Protein AF-A0A1Q9MXP5-F1 (afdb_monomer)

Structure (mmCIF, N/CA/C/O backbone):
data_AF-A0A1Q9MXP5-F1
#
_entry.id   AF-A0A1Q9MXP5-F1
#
loop_
_atom_site.group_PDB
_atom_site.id
_atom_site.type_symbol
_atom_site.label_atom_id
_atom_site.label_alt_id
_atom_site.label_comp_id
_atom_site.label_asym_id
_atom_site.label_entity_id
_atom_site.label_seq_id
_atom_site.pdbx_PDB_ins_code
_atom_site.Cartn_x
_atom_site.Cartn_y
_atom_site.Cartn_z
_atom_site.occupancy
_atom_site.B_iso_or_equiv
_atom_site.auth_seq_id
_atom_site.auth_comp_id
_atom_site.auth_asym_id
_atom_site.auth_atom_id
_atom_site.pdbx_PDB_model_num
ATOM 1 N N . MET A 1 1 ? -26.491 -2.408 0.883 1.00 59.31 1 MET A N 1
ATOM 2 C CA . MET A 1 1 ? -25.459 -2.998 1.779 1.00 59.31 1 MET A CA 1
ATOM 3 C C . MET A 1 1 ? -24.741 -1.865 2.519 1.00 59.31 1 MET A C 1
ATOM 5 O O . MET A 1 1 ? -24.592 -0.799 1.936 1.00 59.31 1 MET A O 1
ATOM 9 N N . ARG A 1 2 ? -24.350 -2.018 3.797 1.00 66.69 2 ARG A N 1
ATOM 10 C CA . ARG A 1 2 ? -23.560 -0.993 4.521 1.00 66.69 2 ARG A CA 1
ATOM 11 C C . ARG A 1 2 ? -22.120 -1.474 4.666 1.00 66.69 2 ARG A C 1
ATOM 13 O O . ARG A 1 2 ? -21.891 -2.418 5.414 1.00 66.69 2 ARG A O 1
ATOM 20 N N . LEU A 1 3 ? -21.189 -0.809 3.987 1.00 73.31 3 LEU A N 1
ATOM 21 C CA . LEU A 1 3 ? -19.756 -1.073 4.112 1.00 73.31 3 LEU A CA 1
ATOM 22 C C . LEU A 1 3 ? -19.208 -0.272 5.297 1.00 73.31 3 LEU A C 1
ATOM 24 O O . LEU A 1 3 ? -19.467 0.930 5.430 1.00 73.31 3 LEU A O 1
ATOM 28 N N . LYS A 1 4 ? -18.497 -0.942 6.203 1.00 80.94 4 LYS A N 1
ATOM 29 C CA . LYS A 1 4 ? -17.904 -0.299 7.381 1.00 80.94 4 LYS A CA 1
ATOM 30 C C . LYS A 1 4 ? -16.421 -0.095 7.122 1.00 80.94 4 LYS A C 1
ATOM 32 O O . LYS A 1 4 ? -15.644 -1.033 7.244 1.00 80.94 4 LYS A O 1
ATOM 37 N N . ILE A 1 5 ? -16.038 1.142 6.820 1.00 82.25 5 ILE A N 1
ATOM 38 C CA . ILE A 1 5 ? -14.645 1.474 6.534 1.00 82.25 5 ILE A CA 1
ATOM 39 C C . ILE A 1 5 ? -13.956 1.983 7.796 1.00 82.25 5 ILE A C 1
ATOM 41 O O . ILE A 1 5 ? -14.331 3.001 8.391 1.00 82.25 5 ILE A O 1
ATOM 45 N N . ASN A 1 6 ? -12.919 1.261 8.200 1.00 87.12 6 ASN A N 1
ATOM 46 C CA . ASN A 1 6 ? -11.934 1.719 9.155 1.00 87.12 6 ASN A CA 1
ATOM 47 C C . ASN A 1 6 ? -10.920 2.603 8.428 1.00 87.12 6 ASN A C 1
ATOM 49 O O . ASN A 1 6 ? -10.174 2.132 7.571 1.00 87.12 6 ASN A O 1
ATOM 53 N N . ARG A 1 7 ? -10.891 3.890 8.784 1.00 82.69 7 ARG A N 1
ATOM 54 C CA . ARG A 1 7 ? -10.066 4.886 8.090 1.00 82.69 7 ARG A CA 1
ATOM 55 C C . ARG A 1 7 ? -8.579 4.567 8.161 1.00 82.69 7 ARG A C 1
ATOM 57 O O . ARG A 1 7 ? -7.900 4.725 7.159 1.00 82.69 7 ARG A O 1
ATOM 64 N N . LEU A 1 8 ? -8.081 4.094 9.306 1.00 82.75 8 LEU A N 1
ATOM 65 C CA . LEU A 1 8 ? -6.662 3.765 9.432 1.00 82.75 8 LEU A CA 1
ATOM 66 C C . LEU A 1 8 ? -6.291 2.580 8.564 1.00 82.75 8 LEU A C 1
ATOM 68 O O . LEU A 1 8 ? -5.316 2.649 7.831 1.00 82.75 8 LEU A O 1
ATOM 72 N N . THR A 1 9 ? -7.065 1.504 8.658 1.00 86.00 9 THR A N 1
ATOM 73 C CA . THR A 1 9 ? -6.836 0.300 7.866 1.00 86.00 9 THR A CA 1
ATOM 74 C C . THR A 1 9 ? -6.883 0.620 6.381 1.00 86.00 9 THR A C 1
ATOM 76 O O . THR A 1 9 ? -5.985 0.217 5.660 1.00 86.00 9 THR A O 1
ATOM 79 N N . PHE A 1 10 ? -7.865 1.413 5.953 1.00 89.88 10 PHE A N 1
ATOM 80 C CA . PHE A 1 10 ? -7.975 1.886 4.579 1.00 89.88 10 PHE A CA 1
ATOM 81 C C . PHE A 1 10 ? -6.753 2.707 4.143 1.00 89.88 10 PHE A C 1
ATOM 83 O O . PHE A 1 10 ? -6.126 2.378 3.143 1.00 89.88 10 PHE A O 1
ATOM 90 N N . SER A 1 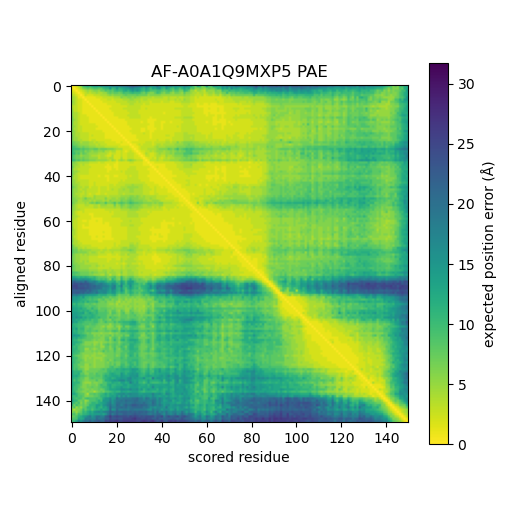11 ? -6.380 3.743 4.904 1.00 86.38 11 SER A N 1
ATOM 91 C CA . SER A 1 11 ? -5.226 4.593 4.584 1.00 86.38 11 SER A CA 1
ATOM 92 C C . SER A 1 11 ? -3.909 3.822 4.601 1.00 86.38 11 SER A C 1
ATOM 94 O O . SER A 1 11 ? -3.030 4.107 3.799 1.00 86.38 11 SER A O 1
ATOM 96 N N . PHE A 1 12 ? -3.767 2.847 5.498 1.00 87.31 12 PHE A N 1
ATOM 97 C CA . PHE A 1 12 ? -2.601 1.974 5.534 1.00 87.31 12 PHE A CA 1
ATOM 98 C C . PHE A 1 12 ? -2.541 1.092 4.286 1.00 87.31 12 PHE A C 1
ATOM 100 O O . PHE A 1 12 ? -1.504 1.047 3.638 1.00 87.31 12 PHE A O 1
ATOM 107 N N . ALA A 1 13 ? -3.653 0.455 3.907 1.00 91.81 13 ALA A N 1
ATOM 108 C CA . ALA A 1 13 ? -3.721 -0.358 2.694 1.00 91.81 13 ALA A CA 1
ATOM 109 C C . ALA A 1 13 ? -3.442 0.445 1.424 1.00 91.81 13 ALA A C 1
ATOM 111 O O . ALA A 1 13 ? -2.861 -0.092 0.491 1.00 91.81 13 ALA A O 1
ATOM 112 N N . LEU A 1 14 ? -3.839 1.720 1.410 1.00 91.38 14 LEU A N 1
ATOM 113 C CA . LEU A 1 14 ? -3.570 2.637 0.308 1.00 91.38 14 LEU A CA 1
ATOM 114 C C . LEU A 1 14 ? -2.073 2.931 0.136 1.00 91.38 14 LEU A C 1
ATOM 116 O O . LEU A 1 14 ? -1.682 3.361 -0.922 1.00 91.38 14 LEU A O 1
ATOM 120 N N . ILE A 1 15 ? -1.231 2.757 1.155 1.00 90.69 15 ILE A N 1
ATOM 121 C CA . ILE A 1 15 ? 0.217 3.044 1.058 1.00 90.69 15 ILE A CA 1
ATOM 122 C C . ILE A 1 15 ? 1.030 1.743 1.040 1.00 90.69 15 ILE A C 1
ATOM 124 O O . ILE A 1 15 ? 2.205 1.722 0.682 1.00 90.69 15 ILE A O 1
ATOM 128 N N . LEU A 1 16 ? 0.413 0.636 1.455 1.00 93.12 16 LEU A N 1
ATOM 129 C CA . LEU A 1 16 ? 1.091 -0.627 1.691 1.00 93.12 16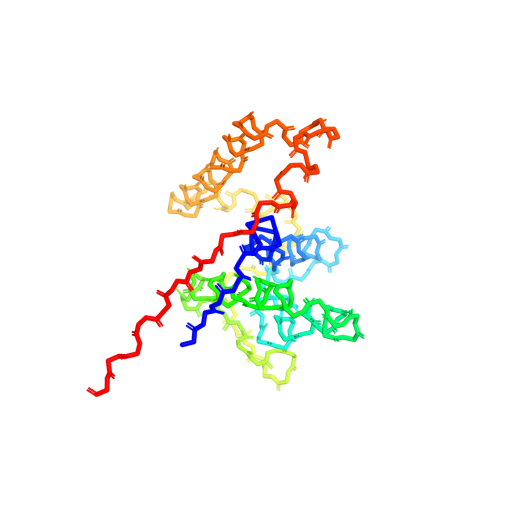 LEU A CA 1
ATOM 130 C C . LEU A 1 16 ? 1.793 -1.207 0.448 1.00 93.12 16 LEU A C 1
ATOM 132 O O . LEU A 1 16 ? 2.928 -1.649 0.626 1.00 93.12 16 LEU A O 1
ATOM 136 N N . PRO A 1 17 ? 1.205 -1.206 -0.770 1.00 94.12 17 PRO A N 1
ATOM 137 C CA . PRO A 1 17 ? 1.900 -1.692 -1.963 1.00 94.12 17 PRO A CA 1
ATOM 138 C C . PRO A 1 17 ? 3.216 -0.954 -2.210 1.00 94.12 17 PRO A C 1
ATOM 140 O O . PRO A 1 17 ? 4.278 -1.564 -2.311 1.00 94.12 17 PRO A O 1
ATOM 143 N N . ASP A 1 18 ? 3.145 0.372 -2.169 1.00 91.06 18 ASP A N 1
ATOM 144 C CA . ASP A 1 18 ? 4.278 1.276 -2.322 1.00 91.06 18 ASP A CA 1
ATOM 145 C C . ASP A 1 18 ? 5.353 1.044 -1.259 1.00 91.06 18 ASP A C 1
ATOM 147 O O . ASP A 1 18 ? 6.541 0.975 -1.566 1.00 91.06 18 ASP A O 1
ATOM 151 N N . LEU A 1 19 ? 4.943 0.882 0.002 1.00 91.12 19 LEU A N 1
ATOM 152 C CA . LEU A 1 19 ? 5.868 0.611 1.096 1.00 91.12 19 LEU A CA 1
ATOM 153 C C . LEU A 1 19 ? 6.621 -0.704 0.875 1.00 91.12 19 LEU A C 1
ATOM 155 O O . LEU A 1 19 ? 7.832 -0.747 1.072 1.00 91.12 19 LEU A O 1
ATOM 159 N N . VAL A 1 20 ? 5.923 -1.772 0.486 1.00 93.69 20 VAL A N 1
ATOM 160 C CA . VAL A 1 20 ? 6.545 -3.084 0.277 1.00 93.69 20 VAL A CA 1
ATOM 161 C C . VAL A 1 20 ? 7.484 -3.047 -0.920 1.00 93.69 20 VAL A C 1
ATOM 163 O O . VAL A 1 20 ? 8.654 -3.400 -0.777 1.00 93.69 20 VAL A O 1
ATOM 166 N N . ASP A 1 21 ? 7.017 -2.577 -2.071 1.00 90.50 21 ASP A N 1
ATOM 167 C CA . ASP A 1 21 ? 7.820 -2.641 -3.287 1.00 90.50 21 ASP A CA 1
ATOM 168 C C . ASP A 1 21 ? 9.009 -1.675 -3.264 1.00 90.50 21 ASP A C 1
ATOM 170 O O . ASP A 1 21 ? 10.099 -2.047 -3.699 1.00 90.50 21 ASP A O 1
ATOM 174 N N . LYS A 1 22 ? 8.871 -0.478 -2.677 1.00 87.19 22 LYS A N 1
ATOM 175 C CA . LYS A 1 22 ? 10.005 0.450 -2.513 1.00 87.19 22 LYS A CA 1
ATOM 176 C C . LYS A 1 22 ? 11.047 -0.106 -1.542 1.00 87.19 22 LYS A C 1
ATOM 178 O O . LYS A 1 22 ? 12.243 0.017 -1.798 1.00 87.19 22 LYS A O 1
ATOM 183 N N . LEU A 1 23 ? 10.626 -0.781 -0.467 1.00 88.75 23 LEU A N 1
ATOM 184 C CA . LEU A 1 23 ? 11.560 -1.475 0.426 1.00 88.75 23 LEU A CA 1
ATOM 185 C C . LEU A 1 23 ? 12.287 -2.627 -0.286 1.00 88.75 23 LEU A C 1
ATOM 187 O O . LEU A 1 23 ? 13.490 -2.799 -0.081 1.00 88.75 23 LEU A O 1
ATOM 191 N N . LEU A 1 24 ? 11.601 -3.400 -1.133 1.00 88.31 24 LEU A N 1
ATOM 192 C CA . LEU A 1 24 ? 12.226 -4.472 -1.919 1.00 88.31 24 LEU A CA 1
ATOM 193 C C . LEU A 1 24 ? 13.186 -3.919 -2.979 1.00 88.31 24 LEU A C 1
ATOM 195 O O . LEU A 1 24 ? 14.306 -4.413 -3.104 1.00 88.31 24 LEU A O 1
ATOM 199 N N . LEU A 1 25 ? 12.821 -2.829 -3.655 1.00 85.62 25 LEU A N 1
ATOM 200 C CA . LEU A 1 25 ? 13.714 -2.091 -4.549 1.00 85.62 25 LEU A CA 1
ATOM 201 C C . LEU A 1 25 ? 14.999 -1.677 -3.816 1.00 85.62 25 LEU A C 1
ATOM 203 O O . LEU A 1 25 ? 16.096 -1.902 -4.321 1.00 85.62 25 LEU A O 1
ATOM 207 N N . TRP A 1 26 ? 14.893 -1.126 -2.604 1.00 83.12 26 TRP A N 1
ATOM 208 C CA . TRP A 1 26 ? 16.065 -0.653 -1.856 1.00 83.12 26 TRP A CA 1
ATOM 209 C C . TRP A 1 26 ? 16.940 -1.771 -1.287 1.00 83.12 26 TRP A C 1
ATOM 211 O O . TRP A 1 26 ? 18.137 -1.563 -1.105 1.00 83.12 26 TRP A O 1
ATOM 221 N N . THR A 1 27 ? 16.360 -2.929 -0.971 1.00 85.00 27 THR A N 1
ATOM 222 C CA . THR A 1 27 ? 17.078 -4.022 -0.295 1.00 85.00 27 THR A CA 1
ATOM 223 C C . THR A 1 27 ? 17.649 -5.055 -1.255 1.00 85.00 27 THR A C 1
ATOM 225 O O . THR A 1 27 ? 18.748 -5.551 -1.014 1.00 85.00 27 THR A O 1
ATOM 228 N N . ILE A 1 28 ? 16.923 -5.384 -2.324 1.00 83.88 28 ILE A N 1
ATOM 229 C CA . ILE A 1 28 ? 17.271 -6.476 -3.242 1.00 83.88 28 ILE A CA 1
ATOM 230 C C . ILE A 1 28 ? 17.200 -6.081 -4.727 1.00 83.88 28 ILE A C 1
ATOM 232 O O . ILE A 1 28 ? 17.444 -6.930 -5.578 1.00 83.88 28 ILE A O 1
ATOM 236 N N . GLY A 1 29 ? 16.911 -4.815 -5.055 1.00 76.75 29 GLY A N 1
ATOM 237 C CA . GLY A 1 29 ? 17.002 -4.303 -6.429 1.00 76.75 29 GLY A CA 1
ATOM 238 C C . GLY A 1 29 ? 15.882 -4.754 -7.373 1.00 76.75 29 GLY A C 1
ATOM 239 O O . GLY A 1 29 ? 16.133 -4.957 -8.555 1.00 76.75 29 GLY A O 1
ATOM 240 N N . THR A 1 30 ? 14.657 -4.948 -6.871 1.00 83.31 30 THR A N 1
ATOM 241 C CA . THR A 1 30 ? 13.464 -5.200 -7.716 1.00 83.31 30 THR A CA 1
ATOM 242 C C . THR A 1 30 ? 13.034 -3.950 -8.493 1.00 83.31 30 THR A C 1
ATOM 244 O O . THR A 1 30 ? 13.507 -2.863 -8.194 1.00 83.31 30 THR A O 1
ATOM 247 N N . THR A 1 31 ? 12.049 -4.047 -9.390 1.00 81.00 31 THR A N 1
ATOM 248 C CA . THR A 1 31 ? 11.532 -2.896 -10.167 1.00 81.00 31 THR A CA 1
ATOM 249 C C . THR A 1 31 ? 10.857 -1.806 -9.322 1.00 81.00 31 THR A C 1
ATOM 251 O O . THR A 1 31 ? 10.668 -0.686 -9.791 1.00 81.00 31 THR A O 1
ATOM 254 N N . GLY A 1 32 ? 10.461 -2.128 -8.084 1.00 83.38 32 GLY A N 1
ATOM 255 C CA . GLY A 1 32 ? 9.664 -1.242 -7.237 1.00 83.38 32 GLY A CA 1
ATOM 256 C C . GLY A 1 32 ? 8.159 -1.272 -7.527 1.00 83.38 32 GLY A C 1
ATOM 257 O O . GLY A 1 32 ? 7.442 -0.440 -6.974 1.00 83.38 32 GLY A O 1
ATOM 258 N N . ARG A 1 33 ? 7.669 -2.226 -8.337 1.00 85.69 33 ARG A N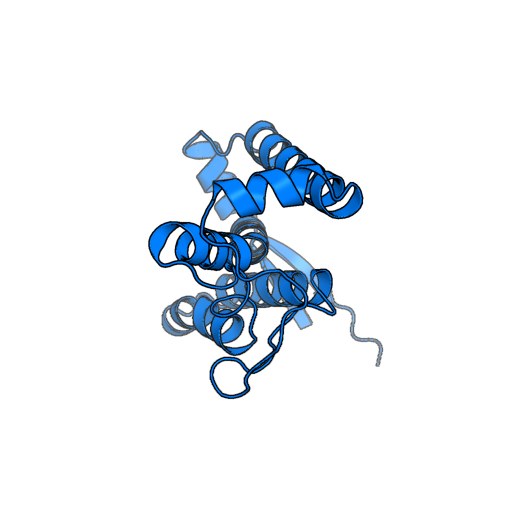 1
ATOM 259 C CA . ARG A 1 33 ? 6.233 -2.401 -8.638 1.00 85.69 33 ARG A CA 1
ATOM 260 C C . ARG A 1 33 ? 5.725 -3.852 -8.581 1.00 85.69 33 ARG A C 1
ATOM 262 O O . ARG A 1 33 ? 4.523 -4.069 -8.499 1.00 85.69 33 ARG A O 1
ATOM 269 N N . ASP A 1 34 ? 6.593 -4.858 -8.647 1.00 86.06 34 ASP A N 1
ATOM 270 C CA . ASP A 1 34 ? 6.140 -6.217 -8.993 1.00 86.06 34 ASP A CA 1
ATOM 271 C C . ASP A 1 34 ? 5.388 -6.949 -7.870 1.00 86.06 34 ASP A C 1
ATOM 273 O O . ASP A 1 34 ? 4.374 -7.616 -8.104 1.00 86.06 34 ASP A O 1
ATOM 277 N N . TRP A 1 35 ? 5.891 -6.877 -6.636 1.00 90.56 35 TRP A N 1
ATOM 278 C CA . TRP A 1 35 ? 5.518 -7.829 -5.589 1.00 90.56 35 TRP A CA 1
ATOM 279 C C . TRP A 1 35 ? 4.233 -7.461 -4.866 1.00 90.56 35 TRP A C 1
ATOM 281 O O . TRP A 1 35 ? 3.502 -8.363 -4.440 1.00 90.56 35 TRP A O 1
ATOM 291 N N . ALA A 1 36 ? 3.941 -6.171 -4.734 1.00 94.75 36 ALA A N 1
ATOM 292 C CA . ALA A 1 36 ? 2.808 -5.690 -3.966 1.00 94.75 36 ALA A CA 1
ATOM 293 C C . ALA A 1 36 ? 1.768 -4.922 -4.793 1.00 94.75 36 ALA A C 1
ATOM 295 O O . ALA A 1 36 ? 0.599 -4.904 -4.397 1.00 94.75 36 ALA A O 1
ATOM 296 N N . HIS A 1 37 ? 2.116 -4.375 -5.966 1.00 94.69 37 HIS A N 1
ATOM 297 C CA . HIS A 1 37 ? 1.136 -3.770 -6.885 1.00 94.69 37 HIS A CA 1
ATOM 298 C C . HIS A 1 37 ? 0.408 -4.813 -7.752 1.00 94.69 37 HIS A C 1
ATOM 300 O O . HIS A 1 37 ? 0.259 -4.660 -8.960 1.00 94.69 37 HIS A O 1
ATOM 306 N N . ASN A 1 38 ? -0.094 -5.887 -7.146 1.00 94.88 38 ASN A N 1
ATOM 307 C CA . ASN A 1 38 ? -0.869 -6.910 -7.848 1.00 94.88 38 ASN A CA 1
ATOM 308 C C . ASN A 1 38 ? -2.099 -7.339 -7.038 1.00 94.88 38 ASN A C 1
ATOM 310 O O . ASN A 1 38 ? -2.188 -7.142 -5.819 1.00 94.88 38 ASN A O 1
ATOM 314 N N . VAL A 1 39 ? -3.079 -7.945 -7.716 1.00 95.50 39 VAL A N 1
ATOM 315 C CA . VAL A 1 39 ? -4.350 -8.324 -7.071 1.00 95.50 39 VAL A CA 1
ATOM 316 C C . VAL A 1 39 ? -4.166 -9.403 -6.011 1.00 95.50 39 VAL A C 1
ATOM 318 O O . VAL A 1 39 ? -4.943 -9.463 -5.059 1.00 95.50 39 VAL A O 1
ATOM 321 N N . PHE A 1 40 ? -3.141 -10.247 -6.150 1.00 95.12 40 PHE A N 1
ATOM 322 C CA . PHE A 1 40 ? -2.875 -11.337 -5.219 1.00 95.12 40 PHE A CA 1
ATOM 323 C C . PHE A 1 40 ? -2.382 -10.809 -3.878 1.00 95.12 40 PHE A C 1
ATOM 325 O O . PHE A 1 40 ? -2.885 -11.234 -2.837 1.00 95.12 40 PHE A O 1
ATOM 332 N N . PHE A 1 41 ? -1.467 -9.841 -3.891 1.00 95.88 41 PHE A N 1
ATOM 333 C CA . PHE A 1 41 ? -1.014 -9.156 -2.691 1.00 95.88 41 PHE A CA 1
ATOM 334 C C . PHE A 1 41 ? -2.182 -8.458 -1.992 1.00 95.88 41 PHE A C 1
ATOM 336 O O . PHE A 1 41 ? -2.408 -8.687 -0.802 1.00 95.88 41 PHE A O 1
ATOM 343 N N . VAL A 1 42 ? -2.985 -7.686 -2.736 1.00 94.94 42 VAL A N 1
ATOM 344 C CA . VAL A 1 42 ? -4.171 -7.013 -2.182 1.00 94.94 42 VAL A CA 1
ATOM 345 C C . VAL A 1 42 ? -5.142 -8.023 -1.568 1.00 94.94 42 VAL A C 1
ATOM 347 O O . VAL A 1 42 ? -5.603 -7.825 -0.446 1.00 94.94 42 VAL A O 1
ATOM 350 N N . ALA A 1 43 ? -5.422 -9.140 -2.240 1.00 94.06 43 ALA A N 1
ATOM 351 C CA . ALA A 1 43 ? -6.270 -10.189 -1.682 1.00 94.06 43 ALA A CA 1
ATOM 352 C C . ALA A 1 43 ? -5.682 -10.755 -0.377 1.00 94.06 43 ALA A C 1
ATOM 354 O O . ALA A 1 43 ? -6.398 -10.870 0.625 1.00 94.06 43 ALA A O 1
ATOM 355 N N . LEU A 1 44 ? -4.376 -11.040 -0.363 1.00 95.00 44 LEU A N 1
ATOM 356 C CA . LEU A 1 44 ? -3.670 -11.662 0.753 1.00 95.00 44 LEU A CA 1
ATOM 357 C C . LEU A 1 44 ? -3.665 -10.789 2.014 1.00 95.00 44 LEU A C 1
ATOM 359 O O . LEU A 1 44 ? -3.902 -11.306 3.108 1.00 95.00 44 LEU A O 1
ATOM 363 N N . VAL A 1 45 ? -3.464 -9.472 1.894 1.00 92.56 45 VAL A N 1
ATOM 364 C CA . VAL A 1 45 ? -3.354 -8.577 3.066 1.00 92.56 45 VAL A CA 1
ATOM 365 C C . VAL A 1 45 ? -4.640 -8.488 3.895 1.00 92.56 45 VAL A C 1
ATOM 367 O O . VAL A 1 45 ? -4.589 -8.181 5.087 1.00 92.56 45 VAL A O 1
ATOM 370 N N . GLY A 1 46 ? -5.800 -8.801 3.310 1.00 88.44 46 GLY A N 1
ATOM 371 C CA . GLY A 1 46 ? -7.069 -8.876 4.041 1.00 88.44 46 GLY A CA 1
ATOM 372 C C . GLY A 1 46 ? -7.339 -10.224 4.722 1.00 88.44 46 GLY A C 1
ATOM 373 O O . GLY A 1 46 ? -8.133 -10.278 5.666 1.00 88.44 46 GLY A O 1
ATOM 374 N N . VAL A 1 47 ? -6.667 -11.310 4.315 1.00 91.44 47 VAL A N 1
ATOM 375 C CA . VAL A 1 47 ? -6.914 -12.677 4.824 1.00 91.44 47 VAL A CA 1
ATOM 376 C C . VAL A 1 47 ? -6.774 -12.791 6.350 1.00 91.44 47 VAL A C 1
ATOM 378 O O . VAL A 1 47 ? -7.673 -13.365 6.972 1.00 91.44 47 VAL A O 1
ATOM 381 N N . PRO A 1 48 ? -5.749 -12.214 7.014 1.00 89.44 48 PRO A N 1
ATOM 382 C CA . PRO A 1 48 ? -5.638 -12.289 8.475 1.00 89.44 48 PRO A CA 1
ATOM 383 C C . PRO A 1 48 ? -6.861 -11.710 9.207 1.00 89.44 48 PRO A C 1
ATOM 385 O O . PRO A 1 48 ? -7.270 -12.188 10.272 1.00 89.44 48 PRO A O 1
ATOM 388 N N . PHE A 1 49 ? -7.493 -10.690 8.625 1.00 87.56 49 PHE A N 1
ATOM 389 C CA . PHE A 1 49 ? -8.685 -10.061 9.188 1.00 87.56 49 PHE A CA 1
ATOM 390 C C . PHE A 1 49 ? -9.947 -10.897 8.959 1.00 87.56 49 PHE A C 1
ATOM 392 O O . PHE A 1 49 ? -10.831 -10.888 9.816 1.00 87.56 49 PHE A O 1
ATOM 399 N N . LEU A 1 50 ? -10.012 -11.683 7.879 1.00 87.38 50 LEU A N 1
ATOM 400 C CA . LEU A 1 50 ? -11.069 -12.683 7.696 1.00 87.38 50 LEU A CA 1
ATOM 401 C C . LEU A 1 50 ? -10.974 -13.802 8.732 1.00 87.38 50 LEU A C 1
ATOM 403 O O . LEU A 1 50 ? -11.972 -14.125 9.375 1.00 87.38 50 LEU A O 1
ATOM 407 N N . VAL A 1 51 ? -9.773 -14.354 8.942 1.00 89.75 51 VAL A N 1
ATOM 408 C CA . VAL A 1 51 ? -9.536 -15.447 9.904 1.00 89.75 51 VAL A CA 1
ATOM 409 C C . VAL A 1 51 ? -9.923 -15.018 11.321 1.00 89.75 51 VAL A C 1
ATOM 411 O O . VAL A 1 51 ? -10.529 -15.780 12.070 1.00 89.75 51 VAL A O 1
ATOM 414 N N . THR A 1 52 ? -9.660 -13.757 11.672 1.00 87.25 52 THR A N 1
ATOM 415 C CA . THR A 1 52 ? -10.036 -13.175 12.972 1.00 87.25 52 THR A CA 1
ATOM 416 C C . THR A 1 52 ? -11.468 -12.627 13.027 1.00 87.25 52 THR A C 1
ATOM 418 O O . THR A 1 52 ? -11.843 -12.005 14.022 1.00 87.25 52 THR A O 1
ATOM 421 N N . ARG A 1 53 ? -12.287 -12.853 11.986 1.00 87.25 53 ARG A N 1
ATOM 422 C CA . ARG A 1 53 ? -13.678 -12.371 11.841 1.00 87.25 53 ARG A CA 1
ATOM 423 C C . ARG A 1 53 ? -13.834 -10.848 11.955 1.00 87.25 53 ARG A C 1
ATOM 425 O O . ARG A 1 53 ? -14.912 -10.338 12.259 1.00 87.25 53 ARG A O 1
ATOM 432 N N . LYS A 1 54 ? -12.769 -10.094 11.683 1.00 84.25 54 LYS A N 1
ATOM 433 C CA . LYS A 1 54 ? -12.748 -8.626 11.666 1.00 84.25 54 LYS A CA 1
ATOM 434 C C . LYS A 1 54 ? -13.069 -8.107 10.264 1.00 84.25 54 LYS A C 1
ATOM 436 O O . LYS A 1 54 ? -12.285 -7.363 9.680 1.00 84.25 54 LYS A O 1
ATOM 441 N N . PHE A 1 55 ? -14.238 -8.479 9.738 1.00 86.50 55 PHE A N 1
ATOM 442 C CA . PHE A 1 55 ? -14.656 -8.165 8.364 1.00 86.50 55 PHE A CA 1
ATOM 443 C C . PHE A 1 55 ? -14.515 -6.687 7.969 1.00 86.50 55 PHE A C 1
ATOM 445 O O . PHE A 1 55 ? -13.950 -6.443 6.909 1.00 86.50 55 PHE A O 1
ATOM 452 N N . PRO A 1 56 ? -14.882 -5.692 8.808 1.00 86.88 56 PRO A N 1
ATOM 453 C CA . PRO A 1 56 ? -14.686 -4.285 8.448 1.00 86.88 56 PRO A CA 1
ATOM 454 C C . PRO A 1 56 ? -13.222 -3.925 8.172 1.00 86.88 56 PRO A C 1
ATOM 456 O O . PRO A 1 56 ? -12.935 -3.069 7.341 1.00 86.88 56 PRO A O 1
ATOM 459 N N . LEU A 1 57 ? -12.277 -4.571 8.864 1.00 88.19 57 LEU A N 1
ATOM 460 C CA . LEU A 1 57 ? -10.853 -4.351 8.623 1.00 88.19 57 LEU A CA 1
ATOM 461 C C . LEU A 1 57 ? -10.414 -5.031 7.322 1.00 88.19 57 LEU A C 1
ATOM 463 O O . LEU A 1 57 ? -9.710 -4.407 6.541 1.00 88.19 57 LEU A O 1
ATOM 467 N N . ALA A 1 58 ? -10.877 -6.256 7.052 1.00 90.25 58 ALA A N 1
ATOM 468 C CA . ALA A 1 58 ? -10.610 -6.934 5.780 1.00 90.25 58 ALA A CA 1
ATOM 469 C C . ALA A 1 58 ? -11.118 -6.104 4.587 1.00 90.25 58 ALA A C 1
ATOM 471 O O . ALA A 1 58 ? -10.348 -5.786 3.688 1.00 90.25 58 ALA A O 1
ATOM 472 N N . GLU A 1 59 ? -12.382 -5.669 4.640 1.00 90.88 59 GLU A N 1
ATOM 473 C CA . GLU A 1 59 ? -13.015 -4.808 3.633 1.00 90.88 59 GLU A CA 1
ATOM 474 C C . GLU A 1 59 ? -12.245 -3.500 3.429 1.00 90.88 59 GLU A C 1
ATOM 476 O O . GLU A 1 59 ? -12.007 -3.093 2.296 1.00 90.88 59 GLU A O 1
ATOM 481 N N . SER A 1 60 ? -11.823 -2.848 4.517 1.00 90.81 60 SER A N 1
ATOM 482 C CA . SER A 1 60 ? -11.042 -1.608 4.429 1.00 90.81 60 SER A CA 1
ATOM 483 C C . SER A 1 60 ? -9.676 -1.838 3.794 1.00 90.81 60 SER A C 1
ATOM 485 O O . SER A 1 60 ? -9.219 -0.992 3.030 1.00 90.81 60 SER A O 1
ATOM 487 N N . MET A 1 61 ? -9.035 -2.968 4.106 1.00 92.81 61 MET A N 1
ATOM 488 C CA . MET A 1 61 ? -7.719 -3.310 3.578 1.00 92.81 61 MET A CA 1
ATOM 489 C C . MET A 1 61 ? -7.794 -3.600 2.076 1.00 92.81 61 MET A C 1
ATOM 491 O O . MET A 1 61 ? -7.015 -3.062 1.296 1.00 92.81 61 MET A O 1
ATOM 495 N N . TRP A 1 62 ? -8.791 -4.372 1.649 1.00 94.75 62 TRP A N 1
ATOM 496 C CA . TRP A 1 62 ? -9.019 -4.637 0.231 1.00 94.75 62 TRP A CA 1
ATOM 497 C C . TRP A 1 62 ? -9.419 -3.392 -0.541 1.00 94.75 62 TRP A C 1
ATOM 499 O O . TRP A 1 62 ? -8.863 -3.144 -1.602 1.00 94.75 62 TRP A O 1
ATOM 509 N N . LEU A 1 63 ? -10.343 -2.585 -0.016 1.00 93.94 63 LEU A N 1
ATOM 510 C CA . LEU A 1 63 ? -10.773 -1.373 -0.704 1.00 93.94 63 LEU A CA 1
ATOM 511 C C . LEU A 1 63 ? -9.617 -0.378 -0.860 1.00 93.94 63 LEU A C 1
ATOM 513 O O . LEU A 1 63 ? -9.468 0.203 -1.929 1.00 93.94 63 LEU A O 1
ATOM 517 N N . GLY A 1 64 ? -8.795 -0.192 0.177 1.00 93.38 64 GLY A N 1
ATOM 518 C CA . GLY A 1 64 ? -7.627 0.686 0.093 1.00 93.38 64 GLY A CA 1
ATOM 519 C C . GLY A 1 64 ? -6.585 0.168 -0.898 1.00 93.38 64 GLY A C 1
ATOM 520 O O . GLY A 1 64 ? -6.138 0.932 -1.746 1.00 93.38 64 GLY A O 1
ATOM 521 N N . GLY A 1 65 ? -6.275 -1.133 -0.862 1.00 94.88 65 GLY A N 1
ATOM 522 C CA . GLY A 1 65 ? -5.346 -1.746 -1.813 1.00 94.88 65 GLY A CA 1
ATOM 523 C C . GLY A 1 65 ? -5.849 -1.680 -3.258 1.00 94.88 65 GLY A C 1
ATOM 524 O O . GLY A 1 65 ? -5.094 -1.321 -4.150 1.00 94.88 65 GLY A O 1
ATOM 525 N N . LEU A 1 66 ? -7.137 -1.945 -3.501 1.00 95.31 66 LEU A N 1
ATOM 526 C CA . LEU A 1 66 ? -7.733 -1.832 -4.837 1.00 95.31 66 LEU A CA 1
ATOM 527 C C . LEU A 1 66 ? -7.717 -0.395 -5.358 1.00 95.31 66 LEU A C 1
ATOM 529 O O . LEU A 1 66 ? -7.420 -0.188 -6.530 1.00 95.31 66 LEU A O 1
ATOM 533 N N . ILE A 1 67 ? -8.020 0.594 -4.510 1.00 93.94 67 ILE A N 1
ATOM 534 C CA . ILE A 1 67 ? -7.933 2.002 -4.911 1.00 93.94 67 ILE A CA 1
ATOM 535 C C . ILE A 1 67 ? -6.488 2.372 -5.246 1.00 93.94 67 ILE A C 1
ATOM 537 O O . ILE A 1 67 ? -6.290 3.047 -6.248 1.00 93.94 67 ILE A O 1
ATOM 541 N N . HIS A 1 68 ? -5.497 1.894 -4.486 1.00 93.19 68 HIS A N 1
ATOM 542 C CA . HIS A 1 68 ? -4.083 2.092 -4.830 1.00 93.19 68 HIS A CA 1
ATOM 543 C C . HIS A 1 68 ? -3.769 1.559 -6.230 1.00 93.19 68 HIS A C 1
ATOM 545 O O . HIS A 1 68 ? -3.282 2.307 -7.068 1.00 93.19 68 HIS A O 1
ATOM 551 N N . LEU A 1 69 ? -4.144 0.306 -6.525 1.00 93.44 69 LEU A N 1
ATOM 552 C CA . LEU A 1 69 ? -3.937 -0.268 -7.860 1.00 93.44 69 LEU A CA 1
ATOM 553 C C . LEU A 1 69 ? -4.628 0.557 -8.954 1.00 93.44 69 LEU A C 1
ATOM 555 O O . LEU A 1 69 ? -4.055 0.783 -10.006 1.00 93.44 69 LEU A O 1
ATOM 559 N N . VAL A 1 70 ? -5.852 1.037 -8.724 1.00 92.19 70 VAL A N 1
ATOM 560 C CA . VAL A 1 70 ? -6.560 1.868 -9.713 1.00 92.19 70 VAL A CA 1
ATOM 561 C C . VAL A 1 70 ? -5.852 3.206 -9.949 1.00 92.19 70 VAL A C 1
ATOM 563 O O . VAL A 1 70 ? -5.829 3.677 -11.085 1.00 92.19 70 VAL A O 1
ATOM 566 N N . LEU A 1 71 ? -5.285 3.814 -8.904 1.00 88.31 71 LEU A N 1
ATOM 567 C CA . LEU A 1 71 ? -4.555 5.081 -9.010 1.00 88.31 71 LEU A CA 1
ATOM 568 C C . LEU A 1 71 ? -3.241 4.948 -9.788 1.00 88.31 71 LEU A C 1
ATOM 570 O O . LEU A 1 71 ? -2.815 5.928 -10.391 1.00 88.31 71 LEU A O 1
ATOM 574 N N . ASP A 1 72 ? -2.663 3.750 -9.823 1.00 85.75 72 ASP A N 1
ATOM 575 C CA . ASP A 1 72 ? -1.392 3.468 -10.495 1.00 85.75 72 ASP A CA 1
ATOM 576 C C . ASP A 1 72 ? -1.551 2.921 -11.926 1.00 85.75 72 ASP A C 1
ATOM 578 O O . ASP A 1 72 ? -0.573 2.536 -12.563 1.00 85.75 72 ASP A O 1
ATOM 582 N N . ILE A 1 73 ? -2.767 2.892 -12.485 1.00 88.00 73 ILE A N 1
ATOM 583 C CA . ILE A 1 73 ? -2.980 2.518 -13.894 1.00 88.00 73 ILE A CA 1
ATOM 584 C C . ILE A 1 73 ? -2.263 3.525 -14.817 1.00 88.00 73 ILE A C 1
ATOM 586 O O . ILE A 1 73 ? -2.465 4.731 -14.657 1.00 88.00 73 ILE A O 1
ATOM 590 N N . PRO A 1 74 ? -1.504 3.068 -15.840 1.00 86.25 74 PRO A N 1
ATOM 591 C CA . PRO A 1 74 ? -1.436 1.698 -16.379 1.00 86.25 74 PRO A CA 1
ATOM 592 C C . PRO A 1 74 ? -0.307 0.807 -15.828 1.00 86.25 74 PRO A C 1
ATOM 594 O O . PRO A 1 74 ? -0.132 -0.311 -16.302 1.00 86.25 74 PRO A O 1
ATOM 597 N N . GLU A 1 75 ? 0.451 1.262 -14.841 1.00 85.69 75 GLU A N 1
ATOM 598 C CA . GLU A 1 75 ? 1.722 0.681 -14.386 1.00 85.69 75 GLU A CA 1
ATOM 599 C C . GLU A 1 75 ? 1.549 -0.470 -13.378 1.00 85.69 75 GLU A C 1
ATOM 601 O O . GLU A 1 75 ? 2.391 -0.692 -12.510 1.00 85.69 75 GLU A O 1
ATOM 606 N N . VAL A 1 76 ? 0.448 -1.217 -13.480 1.00 90.19 76 VAL A N 1
ATOM 607 C CA . VAL A 1 76 ? 0.049 -2.227 -12.491 1.00 90.19 76 VAL A CA 1
ATOM 608 C C . VAL A 1 76 ? 0.263 -3.638 -13.049 1.00 90.19 76 VAL A C 1
ATOM 610 O O . VAL A 1 76 ? -0.437 -4.030 -13.992 1.00 90.19 76 VAL A O 1
ATOM 613 N N . PRO A 1 77 ? 1.157 -4.454 -12.457 1.00 92.69 77 PRO A N 1
ATOM 614 C CA . PRO A 1 77 ? 1.305 -5.869 -12.796 1.00 92.69 77 PRO A CA 1
ATOM 615 C C . PRO A 1 77 ? 0.166 -6.700 -12.208 1.00 92.69 77 PRO A C 1
ATOM 617 O O . PRO A 1 77 ? 0.350 -7.457 -11.256 1.00 92.69 77 PRO A O 1
ATOM 620 N N . TRP A 1 78 ? -1.032 -6.598 -12.783 1.00 93.38 78 TRP A N 1
ATOM 621 C CA . TRP A 1 78 ? -2.238 -7.227 -12.233 1.00 93.38 78 TRP A CA 1
ATOM 622 C C . TRP A 1 78 ? -2.041 -8.690 -11.812 1.00 93.38 78 TRP A C 1
ATOM 624 O O . TRP A 1 78 ? -2.558 -9.077 -10.763 1.00 93.38 78 TRP A O 1
ATOM 634 N N . PHE A 1 79 ? -1.273 -9.473 -12.584 1.00 94.69 79 PHE A N 1
ATOM 635 C CA . PHE A 1 79 ? -1.113 -10.915 -12.386 1.00 94.69 79 PHE A CA 1
ATOM 636 C C . PHE A 1 79 ? 0.309 -11.406 -12.036 1.00 94.69 79 PHE A C 1
ATOM 638 O O . PHE A 1 79 ? 0.568 -12.610 -12.130 1.00 94.69 79 PHE A O 1
ATOM 645 N N . PHE A 1 80 ? 1.241 -10.540 -11.626 1.00 91.00 80 PHE A N 1
ATOM 646 C CA . PHE A 1 80 ? 2.561 -10.997 -11.152 1.00 91.00 80 PHE A CA 1
ATOM 647 C C . PHE A 1 80 ? 2.424 -11.887 -9.894 1.00 91.00 80 PHE A C 1
ATOM 649 O O . PHE A 1 80 ? 1.544 -11.624 -9.070 1.00 91.00 80 PHE A O 1
ATOM 656 N N . PRO A 1 81 ? 3.244 -12.947 -9.711 1.00 90.69 81 PRO A N 1
ATOM 657 C CA . PRO A 1 81 ? 4.369 -13.405 -10.544 1.00 90.69 81 PRO A CA 1
ATOM 658 C C . PRO A 1 81 ? 3.996 -14.404 -11.654 1.00 90.69 81 PRO A C 1
ATOM 660 O O . PRO A 1 81 ? 4.881 -15.006 -12.255 1.00 90.69 81 PRO A O 1
ATOM 663 N N . PHE A 1 82 ? 2.708 -14.629 -11.927 1.00 94.00 82 PHE A N 1
ATOM 664 C CA . PHE A 1 82 ? 2.274 -15.615 -12.930 1.00 94.00 82 PHE A CA 1
ATOM 665 C C . PHE A 1 82 ? 2.379 -15.096 -14.369 1.00 94.00 82 PHE A C 1
ATOM 667 O O . PHE A 1 82 ? 2.491 -15.889 -15.301 1.00 94.00 82 PHE A O 1
ATOM 674 N N . VAL A 1 83 ? 2.336 -13.773 -14.543 1.00 91.81 83 VAL A N 1
ATOM 675 C CA . VAL A 1 83 ? 2.546 -13.077 -15.816 1.00 91.81 83 VAL A CA 1
ATOM 676 C C . VAL A 1 83 ? 3.694 -12.089 -15.638 1.00 91.81 83 VAL A C 1
ATOM 678 O O . VAL A 1 83 ? 3.713 -11.336 -14.662 1.00 91.81 83 VAL A O 1
ATOM 681 N N . SER A 1 84 ? 4.646 -12.102 -16.570 1.00 87.19 84 SER A N 1
ATOM 682 C CA . SER A 1 84 ? 5.739 -11.129 -16.631 1.00 87.19 84 SER A CA 1
ATOM 683 C C . SER A 1 84 ? 5.258 -9.829 -17.272 1.00 87.19 84 SER A C 1
ATOM 685 O O . SER A 1 84 ? 4.497 -9.858 -18.239 1.00 87.19 84 SER A O 1
ATOM 687 N N . TYR A 1 85 ? 5.711 -8.701 -16.733 1.00 85.75 85 TYR A N 1
ATOM 688 C CA . TYR A 1 85 ? 5.383 -7.366 -17.220 1.00 85.75 85 TYR A CA 1
ATOM 689 C C . TYR A 1 85 ? 6.676 -6.615 -17.500 1.00 85.75 85 TYR A C 1
ATOM 691 O O . TYR A 1 85 ? 7.562 -6.577 -16.648 1.00 85.75 85 TYR A O 1
ATOM 699 N N . ASP A 1 86 ? 6.754 -6.005 -18.677 1.00 79.12 86 ASP A N 1
ATOM 700 C CA . ASP A 1 86 ? 7.838 -5.093 -19.011 1.00 79.12 86 ASP A CA 1
ATOM 701 C C . ASP A 1 86 ? 7.431 -3.697 -18.552 1.00 79.12 86 ASP A C 1
ATOM 703 O O . ASP A 1 86 ? 6.548 -3.058 -19.132 1.00 79.12 86 ASP A O 1
ATOM 707 N N . PHE A 1 87 ? 8.049 -3.229 -17.474 1.00 72.06 87 PHE A N 1
ATOM 708 C CA . PHE A 1 87 ? 7.847 -1.863 -17.026 1.00 72.06 87 PHE A CA 1
ATOM 709 C C . PHE A 1 87 ? 8.722 -0.914 -17.843 1.00 72.06 87 PHE A C 1
ATOM 711 O O . PHE A 1 87 ? 9.901 -1.196 -18.044 1.00 72.06 87 PHE A O 1
ATOM 718 N N . PRO A 1 88 ? 8.196 0.250 -18.272 1.00 59.38 88 PRO A N 1
ATOM 719 C CA . PRO A 1 88 ? 9.002 1.276 -18.934 1.00 59.38 88 PRO A CA 1
ATOM 720 C C . PRO A 1 88 ? 9.993 1.949 -17.973 1.00 59.38 88 PRO A C 1
ATOM 722 O O . PRO A 1 88 ? 10.761 2.822 -18.379 1.00 59.38 88 PRO A O 1
ATOM 725 N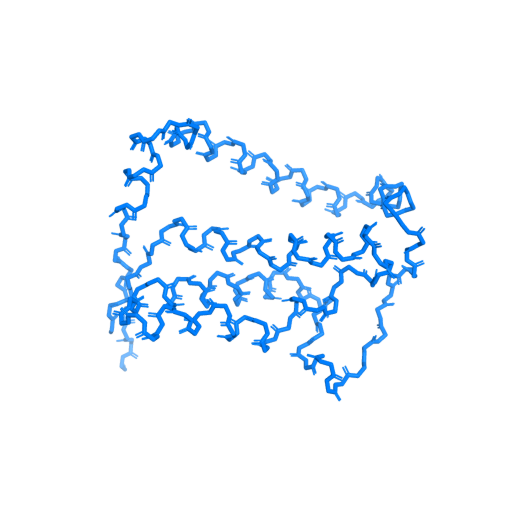 N . PHE A 1 89 ? 9.954 1.582 -16.692 1.00 60.44 89 PHE A N 1
ATOM 726 C CA . PHE A 1 89 ? 10.889 2.072 -15.708 1.00 60.44 89 PHE A CA 1
ATOM 727 C C . PHE A 1 89 ? 12.248 1.415 -15.921 1.00 60.44 89 PHE A C 1
ATOM 729 O O . PHE A 1 89 ? 12.313 0.193 -16.067 1.00 60.44 89 PHE A O 1
ATOM 736 N N . PRO A 1 90 ? 13.336 2.202 -15.944 1.00 56.22 90 PRO A N 1
ATOM 737 C CA . PRO A 1 90 ? 14.665 1.623 -15.973 1.00 56.22 90 PRO A CA 1
ATOM 738 C C . PRO A 1 90 ? 14.795 0.665 -14.789 1.00 56.22 90 PRO A C 1
ATOM 740 O O . PRO A 1 90 ? 14.266 0.944 -13.713 1.00 56.22 90 PRO A O 1
ATOM 743 N N . GLU A 1 91 ? 15.472 -0.466 -14.993 1.00 58.53 91 GLU A N 1
ATOM 744 C CA . GLU A 1 91 ? 15.893 -1.349 -13.907 1.00 58.53 91 GLU A CA 1
ATOM 745 C C . GLU A 1 91 ? 16.732 -0.522 -12.926 1.00 58.53 91 GLU A C 1
ATOM 747 O O . GLU A 1 91 ? 17.940 -0.358 -13.103 1.00 58.53 91 GLU A O 1
ATOM 752 N N . TYR A 1 92 ? 16.077 0.083 -11.936 1.00 63.09 92 TYR A N 1
ATOM 753 C CA . TYR A 1 92 ? 16.732 0.977 -11.000 1.00 63.09 92 TYR A CA 1
ATOM 754 C C . TYR A 1 92 ? 17.756 0.157 -10.223 1.00 63.09 92 TYR A C 1
ATOM 756 O O . TYR A 1 92 ? 17.401 -0.736 -9.452 1.00 63.09 92 TYR A O 1
ATOM 764 N N . ARG A 1 93 ? 19.044 0.480 -10.353 1.00 63.72 93 ARG A N 1
ATOM 765 C CA . ARG A 1 93 ? 20.125 -0.194 -9.621 1.00 63.72 93 AR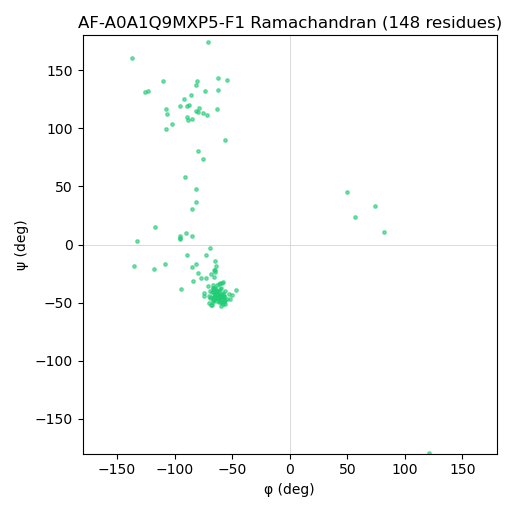G A CA 1
ATOM 766 C C . ARG A 1 93 ? 20.268 0.344 -8.194 1.00 63.72 93 ARG A C 1
ATOM 768 O O . ARG A 1 93 ? 21.374 0.456 -7.667 1.00 63.72 93 ARG A O 1
ATOM 775 N N . GLY A 1 94 ? 19.142 0.680 -7.561 1.00 67.12 94 GLY A N 1
ATOM 776 C CA . GLY A 1 94 ? 19.051 1.116 -6.170 1.00 67.12 94 GLY A CA 1
ATOM 777 C C . GLY A 1 94 ? 18.454 2.512 -5.959 1.00 67.12 94 GLY A C 1
ATOM 778 O O . GLY A 1 94 ? 18.067 3.221 -6.887 1.00 67.12 94 GLY A O 1
ATOM 779 N N . PHE A 1 95 ? 18.389 2.904 -4.682 1.00 73.88 95 PHE A N 1
ATOM 780 C CA . PHE A 1 95 ? 17.715 4.116 -4.193 1.00 73.88 95 PHE A CA 1
ATOM 781 C C . PHE A 1 95 ? 18.128 5.404 -4.919 1.00 73.88 95 PHE A C 1
ATOM 783 O O . PHE A 1 95 ? 17.269 6.201 -5.284 1.00 73.88 95 PHE A O 1
ATOM 790 N N . TRP A 1 96 ? 19.432 5.623 -5.116 1.00 78.56 96 TRP A N 1
ATOM 791 C CA . TRP A 1 96 ? 19.936 6.892 -5.648 1.00 78.56 96 TRP A CA 1
ATOM 792 C C . TRP A 1 96 ? 19.516 7.139 -7.095 1.00 78.56 96 TRP A C 1
ATOM 794 O O . TRP A 1 96 ? 19.196 8.270 -7.448 1.00 78.56 96 TRP A O 1
ATOM 804 N N . GLU A 1 97 ? 19.477 6.088 -7.911 1.00 76.62 97 GLU A N 1
ATOM 805 C CA . GLU A 1 97 ? 19.049 6.182 -9.306 1.00 76.62 97 GLU A CA 1
ATOM 806 C C . GLU A 1 97 ? 17.548 6.470 -9.397 1.00 76.62 97 GLU A C 1
ATOM 808 O O . GLU A 1 97 ? 17.149 7.415 -10.078 1.00 76.62 97 GLU A O 1
ATOM 813 N N . TYR A 1 98 ? 16.734 5.748 -8.616 1.00 76.50 98 TYR A N 1
ATOM 814 C CA . TYR A 1 98 ? 15.302 6.029 -8.479 1.00 76.50 98 TYR A CA 1
ATOM 815 C C . TYR A 1 98 ? 15.047 7.474 -8.027 1.00 76.50 98 TYR A C 1
ATOM 817 O O . TYR A 1 98 ? 14.251 8.184 -8.635 1.00 76.50 98 TYR A O 1
ATOM 825 N N . PHE A 1 99 ? 15.754 7.941 -6.993 1.00 78.56 99 PHE A N 1
ATOM 826 C CA . PHE A 1 99 ? 15.572 9.283 -6.438 1.00 78.56 99 PHE A CA 1
ATOM 827 C C . PHE A 1 99 ? 15.907 10.382 -7.453 1.00 78.56 99 PHE A C 1
ATOM 829 O O . PHE A 1 99 ? 15.135 11.322 -7.623 1.00 78.56 99 PHE A O 1
ATOM 836 N N . ILE A 1 100 ? 17.034 10.261 -8.162 1.00 81.75 100 ILE A N 1
ATOM 837 C CA . ILE A 1 100 ? 17.449 11.247 -9.169 1.00 81.75 100 ILE A CA 1
ATOM 838 C C . ILE A 1 100 ? 16.460 11.278 -10.338 1.00 81.75 100 ILE A C 1
ATOM 840 O O . ILE A 1 100 ? 16.065 12.362 -10.764 1.00 81.75 100 ILE A O 1
ATOM 844 N N . ILE A 1 101 ? 16.019 10.118 -10.830 1.00 77.06 101 ILE A N 1
ATOM 845 C CA . ILE A 1 101 ? 15.035 10.042 -11.918 1.00 77.06 101 ILE A CA 1
ATOM 846 C C . ILE A 1 101 ? 13.690 10.623 -11.466 1.00 77.06 101 ILE A C 1
ATOM 848 O O . ILE A 1 101 ? 13.105 11.432 -12.189 1.00 77.06 101 ILE A O 1
ATOM 852 N N . GLY A 1 102 ? 13.244 10.312 -10.247 1.00 75.62 102 GLY A N 1
ATOM 853 C CA . GLY A 1 102 ? 12.037 10.890 -9.654 1.00 75.62 102 GLY A CA 1
ATOM 854 C C . GLY A 1 102 ? 12.067 12.422 -9.608 1.00 75.62 102 GLY A C 1
ATOM 855 O O . GLY A 1 102 ? 11.081 13.067 -9.960 1.00 75.62 102 GLY A O 1
ATOM 856 N N . LEU A 1 103 ? 13.219 13.030 -9.297 1.00 80.06 103 LEU A N 1
ATOM 857 C CA . LEU A 1 103 ? 13.388 14.493 -9.328 1.00 80.06 103 LEU A CA 1
ATOM 858 C C . LEU A 1 103 ? 13.256 15.099 -10.733 1.00 80.06 103 LEU A C 1
ATOM 860 O O . LEU A 1 103 ? 12.946 16.283 -10.861 1.00 80.06 103 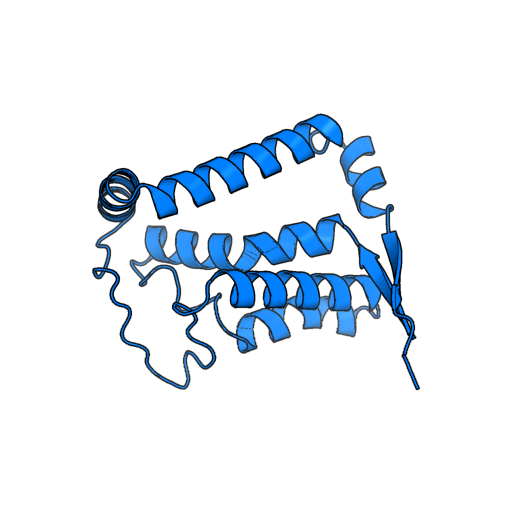LEU A O 1
ATOM 864 N N . THR A 1 104 ? 13.486 14.313 -11.785 1.00 82.56 104 THR A N 1
ATOM 865 C CA . THR A 1 104 ? 13.379 14.772 -13.179 1.00 82.56 104 THR A CA 1
ATOM 866 C C . THR A 1 104 ? 11.980 14.620 -13.772 1.00 82.56 104 THR A C 1
ATOM 868 O O . THR A 1 104 ? 11.727 15.155 -14.850 1.00 82.56 104 THR A O 1
ATOM 871 N N . GLN A 1 105 ? 11.058 13.941 -13.078 1.00 81.25 105 GLN A N 1
ATOM 872 C CA . GLN A 1 105 ? 9.680 13.717 -13.521 1.00 81.25 105 GLN A CA 1
ATOM 873 C C . GLN A 1 105 ? 8.696 14.571 -12.698 1.00 81.25 105 GLN A C 1
ATOM 875 O O . GLN A 1 105 ? 8.313 14.182 -11.593 1.00 81.25 105 GLN A O 1
ATOM 880 N N . PRO A 1 106 ? 8.228 15.726 -13.218 1.00 80.19 106 PRO A N 1
ATOM 881 C CA . PRO A 1 106 ? 7.438 16.678 -12.433 1.00 80.19 106 PRO A CA 1
ATOM 882 C C . PRO A 1 106 ? 6.117 16.110 -11.910 1.00 80.19 106 PRO A C 1
ATOM 884 O O . PRO A 1 106 ? 5.680 16.476 -10.820 1.00 80.19 106 PRO A O 1
ATOM 887 N N . LEU A 1 107 ? 5.479 15.225 -12.683 1.00 78.88 107 LEU A N 1
ATOM 888 C CA . LEU A 1 107 ? 4.212 14.607 -12.297 1.00 78.88 107 LEU A CA 1
ATOM 889 C C . LEU A 1 107 ? 4.411 13.630 -11.135 1.00 78.88 107 LEU A C 1
ATOM 891 O O . LEU A 1 107 ? 3.735 13.771 -10.120 1.00 78.88 107 LEU A O 1
ATOM 895 N N . THR A 1 108 ? 5.386 12.725 -11.258 1.00 74.06 108 THR A N 1
ATOM 896 C CA . THR A 1 108 ? 5.775 11.757 -10.222 1.00 74.06 108 THR A CA 1
ATOM 897 C C . THR A 1 108 ? 6.150 12.468 -8.925 1.00 74.06 108 THR A C 1
ATOM 899 O O . THR A 1 108 ? 5.610 12.165 -7.862 1.00 74.06 108 THR A O 1
ATOM 902 N N . LEU A 1 109 ? 6.993 13.500 -9.015 1.00 79.75 109 LEU A N 1
ATOM 903 C CA . LEU A 1 109 ? 7.378 14.308 -7.862 1.00 79.75 109 LEU A CA 1
ATOM 904 C C . LEU A 1 109 ? 6.168 15.018 -7.235 1.00 79.75 109 LEU A C 1
ATOM 906 O O . LEU A 1 109 ? 6.036 15.066 -6.013 1.00 79.75 109 LEU A O 1
ATOM 910 N N . GLY A 1 110 ? 5.259 15.550 -8.056 1.00 79.50 110 GLY A N 1
ATOM 911 C CA . GLY A 1 110 ? 4.034 16.198 -7.593 1.00 79.50 110 GLY A CA 1
ATOM 912 C C . GLY A 1 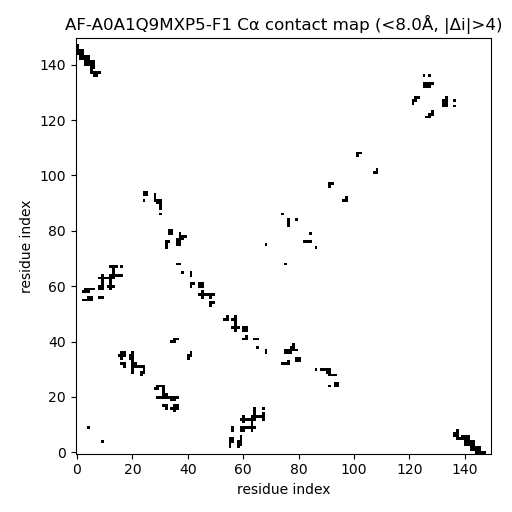110 ? 3.111 15.247 -6.830 1.00 79.50 110 GLY A C 1
ATOM 913 O O . GLY A 1 110 ? 2.617 15.602 -5.756 1.00 79.50 110 GLY A O 1
ATOM 914 N N . THR A 1 111 ? 2.905 14.031 -7.338 1.00 77.12 111 THR A N 1
ATOM 915 C CA . THR A 1 111 ? 2.080 13.010 -6.677 1.00 77.12 111 THR A CA 1
ATOM 916 C C . THR A 1 111 ? 2.732 12.488 -5.400 1.00 77.12 111 THR A C 1
ATOM 918 O O . THR A 1 111 ? 2.046 12.354 -4.387 1.00 77.12 111 THR A O 1
ATOM 921 N N . GLU A 1 112 ? 4.051 12.282 -5.392 1.00 75.50 112 GLU A N 1
ATOM 922 C CA . GLU A 1 112 ? 4.790 11.849 -4.200 1.00 75.50 112 GLU A CA 1
ATOM 923 C C . GLU A 1 112 ? 4.780 12.922 -3.100 1.00 75.50 112 GLU A C 1
ATOM 925 O O . GLU A 1 112 ? 4.446 12.631 -1.947 1.00 75.50 112 GLU A O 1
ATOM 930 N N . LEU A 1 113 ? 5.063 14.186 -3.440 1.00 81.25 113 LEU A N 1
ATOM 931 C CA . LEU A 1 113 ? 5.017 15.304 -2.491 1.00 81.25 113 LEU A CA 1
ATOM 932 C C . LEU A 1 113 ? 3.595 15.574 -1.996 1.00 81.25 113 LEU A C 1
ATOM 934 O O . LEU A 1 113 ? 3.398 15.852 -0.810 1.00 81.25 113 LEU A O 1
ATOM 938 N N . GLY A 1 114 ? 2.598 15.474 -2.876 1.00 81.62 114 GLY A N 1
ATOM 939 C CA . GLY A 1 114 ? 1.188 15.589 -2.515 1.00 81.62 114 GLY A CA 1
ATOM 940 C C . GLY A 1 114 ? 0.762 14.496 -1.534 1.00 81.62 114 GLY A C 1
ATOM 941 O O . GLY A 1 114 ? 0.172 14.797 -0.492 1.00 81.62 114 GLY A O 1
ATOM 942 N N . GLY A 1 115 ? 1.128 13.244 -1.818 1.00 78.06 115 GLY A N 1
ATOM 943 C CA . GLY A 1 115 ? 0.892 12.096 -0.944 1.00 78.06 115 GLY A CA 1
ATOM 944 C C . GLY A 1 115 ? 1.564 12.258 0.420 1.00 78.06 115 GLY A C 1
ATOM 945 O O . GLY A 1 115 ? 0.900 12.147 1.454 1.00 78.06 115 GLY A O 1
ATOM 946 N N . LEU A 1 116 ? 2.851 12.619 0.439 1.00 80.88 116 LEU A N 1
ATOM 947 C CA . LEU A 1 116 ? 3.605 12.870 1.669 1.00 80.88 116 LEU A CA 1
ATOM 948 C C . LEU A 1 116 ? 2.985 14.006 2.492 1.00 80.88 116 LEU A C 1
ATOM 950 O O . LEU A 1 116 ? 2.795 13.865 3.700 1.00 80.88 116 LEU A O 1
ATOM 954 N N . THR A 1 117 ? 2.614 15.111 1.846 1.00 84.31 117 THR A N 1
ATOM 955 C CA . THR A 1 117 ? 1.980 16.263 2.505 1.00 84.31 117 THR A CA 1
ATOM 956 C C . THR A 1 117 ? 0.638 15.876 3.117 1.00 84.31 117 THR A C 1
ATOM 958 O O . THR A 1 117 ? 0.364 16.203 4.274 1.00 84.31 117 THR A O 1
ATOM 961 N N . CYS A 1 118 ? -0.188 15.131 2.377 1.00 81.50 118 CYS A N 1
ATOM 962 C CA . CYS A 1 118 ? -1.459 14.613 2.874 1.00 81.50 118 CYS A CA 1
ATOM 963 C C . CYS A 1 118 ? -1.244 13.700 4.092 1.00 81.50 118 CYS A C 1
ATOM 965 O O . CYS A 1 118 ? -1.923 13.850 5.111 1.00 81.50 118 CYS A O 1
ATOM 967 N N . MET A 1 119 ? -0.248 12.812 4.036 1.00 81.00 119 MET A N 1
ATOM 968 C CA . MET A 1 119 ? 0.092 11.914 5.139 1.00 81.00 119 MET A CA 1
ATOM 969 C C . MET A 1 119 ? 0.548 12.680 6.387 1.00 81.00 119 MET A C 1
ATOM 971 O O . MET A 1 119 ? 0.025 12.441 7.478 1.00 81.00 119 MET A O 1
ATOM 975 N N . VAL A 1 120 ? 1.464 13.641 6.244 1.00 84.81 120 VAL A N 1
ATOM 976 C CA . VAL A 1 120 ? 1.921 14.496 7.352 1.00 84.81 120 VAL A CA 1
ATOM 977 C C . VAL A 1 120 ? 0.746 15.268 7.952 1.00 84.81 120 VAL A C 1
ATOM 979 O O . VAL A 1 120 ? 0.576 15.290 9.174 1.00 84.81 120 VAL A O 1
ATOM 982 N N . TRP A 1 121 ? -0.118 15.840 7.113 1.00 86.31 121 TRP A N 1
ATOM 983 C CA . TRP A 1 121 ? -1.315 16.541 7.567 1.00 86.31 121 TRP A CA 1
ATOM 984 C C . TRP A 1 121 ? -2.257 15.629 8.363 1.00 86.31 121 TRP A C 1
ATOM 986 O O . TRP A 1 121 ? -2.728 16.033 9.427 1.00 86.31 121 TRP A O 1
ATOM 996 N N . LEU A 1 122 ? -2.494 14.390 7.915 1.00 81.44 122 LEU A N 1
ATOM 997 C CA . LEU A 1 122 ? -3.298 13.405 8.650 1.00 81.44 122 LEU A CA 1
ATOM 998 C C . LEU A 1 122 ? -2.672 13.061 10.006 1.00 81.44 122 LEU A C 1
ATOM 1000 O O . LEU A 1 122 ? -3.378 13.053 11.019 1.00 81.44 122 LEU A O 1
ATOM 1004 N N . ILE A 1 123 ? -1.357 12.821 10.046 1.00 83.75 123 ILE A N 1
ATOM 1005 C CA . ILE A 1 123 ? -0.620 12.512 11.280 1.00 83.75 123 ILE A CA 1
ATOM 1006 C C . ILE A 1 123 ? -0.783 13.637 12.303 1.00 83.75 123 ILE A C 1
ATOM 1008 O O . ILE A 1 123 ? -1.098 13.367 13.467 1.00 83.75 123 ILE A O 1
ATOM 1012 N N . VAL A 1 124 ? -0.614 14.889 11.873 1.00 88.25 124 VAL A N 1
ATOM 1013 C CA . VAL A 1 124 ? -0.740 16.070 12.736 1.00 88.25 124 VAL A CA 1
ATOM 1014 C C . VAL A 1 124 ? -2.191 16.276 13.171 1.00 88.25 124 VAL A C 1
ATOM 1016 O O . VAL A 1 124 ? -2.469 16.356 14.370 1.00 88.25 124 VAL A O 1
ATOM 1019 N N . LYS A 1 125 ? -3.135 16.301 12.223 1.00 85.12 125 LYS A N 1
ATOM 1020 C CA . LYS A 1 125 ? -4.561 16.561 12.472 1.00 85.12 125 LYS A CA 1
ATOM 1021 C C . LYS A 1 125 ? -5.183 15.553 13.434 1.00 85.12 125 LYS A C 1
ATOM 1023 O O . LYS A 1 125 ? -5.946 15.943 14.315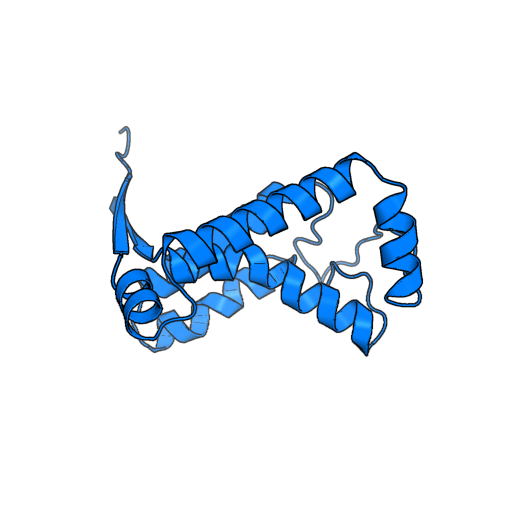 1.00 85.12 125 LYS A O 1
ATOM 1028 N N . TYR A 1 126 ? -4.860 14.271 13.279 1.00 81.44 126 TYR A N 1
ATOM 1029 C CA . TYR A 1 126 ? -5.404 13.196 14.113 1.00 81.44 126 TYR A CA 1
ATOM 1030 C C . TYR A 1 126 ? -4.501 12.816 15.291 1.00 81.44 126 TYR A C 1
ATOM 1032 O O . TYR A 1 126 ? -4.827 11.891 16.035 1.00 81.44 126 TYR A O 1
ATOM 1040 N N . ARG A 1 127 ? -3.390 13.538 15.499 1.00 86.06 127 ARG A N 1
ATOM 1041 C CA . ARG A 1 127 ? -2.410 13.284 16.567 1.00 86.06 127 ARG A CA 1
ATOM 1042 C C . ARG A 1 127 ? -1.971 11.817 16.615 1.00 86.06 127 ARG A C 1
ATOM 1044 O O . ARG A 1 127 ? -1.905 11.219 17.694 1.00 86.06 127 ARG A O 1
ATOM 1051 N N . LEU A 1 128 ? -1.676 11.236 15.448 1.00 82.25 128 LEU A N 1
ATOM 1052 C CA . LEU A 1 128 ? -1.340 9.809 15.306 1.00 82.25 128 LEU A CA 1
ATOM 1053 C C . LEU A 1 128 ? -0.025 9.425 16.010 1.00 82.25 128 LEU A C 1
ATOM 1055 O O . LEU A 1 128 ? 0.204 8.251 16.271 1.00 82.25 128 LEU A O 1
ATOM 1059 N N . PHE A 1 129 ? 0.791 10.410 16.399 1.00 85.62 129 PHE A N 1
ATOM 1060 C CA . PHE A 1 129 ? 1.973 10.242 17.255 1.00 85.62 129 PHE A CA 1
ATOM 1061 C C . PHE A 1 129 ? 1.642 9.965 18.736 1.00 85.62 129 PHE A C 1
ATOM 1063 O O . PHE A 1 129 ? 2.530 9.650 19.524 1.00 85.62 129 PHE A O 1
ATOM 1070 N N . SER A 1 130 ? 0.375 10.085 19.145 1.00 87.94 130 SER A N 1
ATOM 1071 C CA . SER A 1 130 ? -0.073 9.846 20.521 1.00 87.94 130 SER A CA 1
ATOM 1072 C C . SER A 1 130 ? -0.912 8.568 20.618 1.00 87.94 130 SER A C 1
ATOM 1074 O O . SER A 1 130 ? -1.763 8.312 19.766 1.00 87.94 130 SER A O 1
ATOM 1076 N N . ARG A 1 131 ? -0.742 7.779 21.693 1.00 82.94 131 ARG A N 1
ATOM 1077 C CA . ARG A 1 131 ? -1.583 6.586 21.945 1.00 82.94 131 ARG A CA 1
ATOM 1078 C C . ARG A 1 131 ? -3.095 6.900 21.916 1.00 82.94 131 ARG A C 1
ATOM 1080 O O . ARG A 1 131 ? -3.836 6.121 21.312 1.00 82.94 131 ARG A O 1
ATOM 1087 N N . PRO A 1 132 ? -3.589 8.014 22.500 1.00 84.00 132 PRO A N 1
ATOM 1088 C CA . PRO A 1 132 ? -5.007 8.373 22.425 1.00 84.00 132 PRO A CA 1
ATOM 1089 C C . PRO A 1 132 ? -5.466 8.725 21.005 1.00 84.00 132 PRO A C 1
ATOM 1091 O O . PRO A 1 132 ? -6.534 8.286 20.590 1.00 84.00 132 PRO A O 1
ATOM 1094 N N . GLY A 1 133 ? -4.655 9.464 20.241 1.00 79.44 133 GLY A N 1
ATOM 1095 C CA . GLY A 1 133 ? -4.962 9.796 18.847 1.00 79.44 133 GLY A CA 1
ATOM 1096 C C . GLY A 1 133 ? -5.019 8.551 17.966 1.00 79.44 133 GLY A C 1
ATOM 1097 O O . GLY A 1 133 ? -5.998 8.344 17.254 1.00 79.44 133 GLY A O 1
ATOM 1098 N N . LEU A 1 134 ? -4.036 7.657 18.106 1.00 73.69 134 LEU A N 1
ATOM 1099 C CA . LEU A 1 134 ? -3.990 6.390 17.379 1.00 73.69 134 LEU A CA 1
ATOM 1100 C C . LEU A 1 134 ? -5.190 5.495 17.718 1.00 73.69 134 LEU A C 1
ATOM 1102 O O . LEU A 1 134 ? -5.877 5.017 16.822 1.00 73.69 134 LEU A O 1
ATOM 1106 N N . THR A 1 135 ? -5.489 5.298 19.005 1.00 77.44 135 THR A N 1
ATOM 1107 C CA . THR A 1 135 ? -6.634 4.473 19.434 1.00 77.44 135 THR A CA 1
ATOM 1108 C C . THR A 1 135 ? -7.982 5.091 19.060 1.00 77.44 135 THR A C 1
ATOM 1110 O O . THR A 1 135 ? -8.904 4.359 18.702 1.00 77.44 135 THR A O 1
ATOM 1113 N N . GLY A 1 136 ? -8.106 6.419 19.091 1.00 76.50 136 GLY A N 1
ATOM 1114 C CA . GLY A 1 136 ? -9.290 7.139 18.626 1.00 76.50 136 GLY A CA 1
ATOM 1115 C C . GLY A 1 136 ? -9.495 6.997 17.119 1.00 76.50 136 GLY A C 1
ATOM 1116 O O . GLY A 1 136 ? -10.597 6.679 16.677 1.00 76.50 136 GLY A O 1
ATOM 1117 N N . PHE A 1 137 ? -8.430 7.147 16.334 1.00 71.75 137 PHE A N 1
ATOM 1118 C CA . PHE A 1 137 ? -8.461 6.970 14.883 1.00 71.75 137 PHE A CA 1
ATOM 1119 C C . PHE A 1 137 ? -8.760 5.513 14.490 1.00 71.75 137 PHE A C 1
ATOM 1121 O O . PHE A 1 137 ? -9.585 5.271 13.614 1.00 71.75 137 PHE A O 1
ATOM 1128 N N . LEU A 1 138 ? -8.199 4.545 15.226 1.00 65.75 138 LEU A N 1
ATOM 1129 C CA . LEU A 1 138 ? -8.484 3.110 15.100 1.00 65.75 138 LEU A CA 1
ATOM 1130 C C . LEU A 1 138 ? -9.949 2.757 15.374 1.00 65.75 138 LEU A C 1
ATOM 1132 O O . LEU A 1 138 ? -10.503 1.880 14.718 1.00 65.75 138 LEU A O 1
ATOM 1136 N N . LYS A 1 139 ? -10.582 3.405 16.355 1.00 72.06 139 LYS A N 1
ATOM 1137 C CA . LYS A 1 139 ? -11.986 3.148 16.716 1.00 72.06 139 LYS A CA 1
ATOM 1138 C C . LYS A 1 139 ? -12.973 3.878 15.803 1.00 72.06 139 LYS A C 1
ATOM 1140 O O . LYS A 1 139 ? -14.147 3.511 15.763 1.00 72.06 139 LYS A O 1
ATOM 1145 N N . ASN A 1 140 ? -12.515 4.880 15.052 1.00 68.38 140 ASN A N 1
ATOM 1146 C CA . ASN A 1 140 ? -13.360 5.700 14.193 1.00 68.38 140 ASN A CA 1
ATOM 1147 C C . ASN A 1 140 ? -13.672 4.988 12.866 1.00 68.38 140 ASN A C 1
ATOM 1149 O O . ASN A 1 140 ? -13.061 5.227 11.824 1.00 68.38 140 ASN A O 1
ATOM 1153 N N . THR A 1 141 ? -14.642 4.078 12.927 1.00 64.69 141 THR A N 1
ATOM 1154 C CA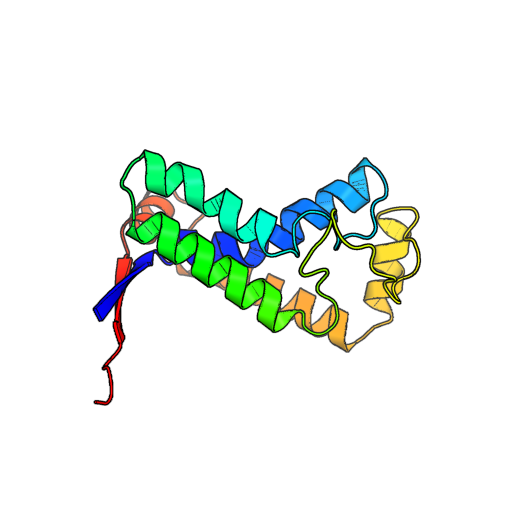 . THR A 1 141 ? -15.193 3.407 11.747 1.00 64.69 141 THR A CA 1
ATOM 1155 C C . THR A 1 141 ? -16.326 4.255 11.187 1.00 64.69 141 THR A C 1
ATOM 1157 O O . THR A 1 141 ? -17.318 4.508 11.869 1.00 64.69 141 THR A O 1
ATOM 1160 N N . SER A 1 142 ? -16.193 4.697 9.939 1.00 64.06 142 SER A N 1
ATOM 1161 C CA . SER A 1 142 ? -17.265 5.401 9.231 1.00 64.06 142 SER A CA 1
ATOM 1162 C C . SER A 1 142 ? -18.092 4.378 8.465 1.00 64.06 142 SER A C 1
ATOM 1164 O O . SER A 1 142 ? -17.546 3.600 7.685 1.00 64.06 142 SER A O 1
ATOM 1166 N N . ALA A 1 143 ? -19.404 4.353 8.682 1.00 57.62 143 ALA A N 1
ATOM 1167 C CA . ALA A 1 143 ? -20.285 3.566 7.832 1.00 57.62 143 ALA A CA 1
ATOM 1168 C C . ALA A 1 143 ? -20.519 4.336 6.528 1.00 57.62 143 ALA A C 1
ATOM 1170 O O . ALA A 1 143 ? -21.083 5.429 6.559 1.00 57.62 143 ALA A O 1
ATOM 1171 N N . ILE A 1 144 ? -20.104 3.770 5.396 1.00 58.41 144 ILE A N 1
ATOM 1172 C CA . ILE A 1 144 ? -20.491 4.269 4.078 1.00 58.41 144 ILE A CA 1
ATOM 1173 C C . ILE A 1 144 ? -21.783 3.545 3.702 1.00 58.41 144 ILE A C 1
ATOM 1175 O O . ILE A 1 144 ? -21.846 2.311 3.644 1.00 58.41 144 ILE A O 1
ATOM 1179 N N . LYS A 1 145 ? -22.855 4.314 3.504 1.00 57.91 145 LYS A N 1
ATOM 1180 C CA . LYS A 1 145 ? -24.123 3.783 3.005 1.00 57.91 145 LYS A CA 1
ATOM 1181 C C . LYS A 1 145 ? -24.025 3.746 1.482 1.00 57.91 145 LYS A C 1
ATOM 1183 O O . LYS A 1 145 ? -24.039 4.793 0.852 1.00 57.91 145 LYS A O 1
ATOM 1188 N N . ILE A 1 146 ? -23.904 2.550 0.915 1.00 59.00 146 ILE A N 1
ATOM 1189 C CA . ILE A 1 146 ? -24.034 2.363 -0.530 1.00 59.00 146 ILE A CA 1
ATOM 1190 C C . ILE A 1 146 ? -25.517 2.114 -0.792 1.00 59.00 146 ILE A C 1
ATOM 1192 O O . ILE A 1 146 ? -26.070 1.092 -0.364 1.00 59.00 146 ILE A O 1
ATOM 1196 N N . GLU A 1 147 ? -26.172 3.091 -1.409 1.00 54.28 147 GLU A N 1
ATOM 1197 C CA . GLU A 1 147 ? -27.544 2.951 -1.883 1.00 54.28 147 GLU A CA 1
ATOM 1198 C C . GLU A 1 147 ? -27.502 2.181 -3.201 1.00 54.28 147 GLU A C 1
ATOM 1200 O O . GLU A 1 147 ? -26.898 2.617 -4.176 1.00 54.28 147 GLU A O 1
ATOM 1205 N N . THR A 1 148 ? -28.064 0.976 -3.199 1.00 51.75 148 THR A N 1
ATOM 1206 C CA . THR A 1 148 ? -28.244 0.187 -4.416 1.00 51.75 148 THR A CA 1
ATOM 1207 C C . THR A 1 148 ? -29.411 0.791 -5.182 1.00 51.75 148 THR A C 1
ATOM 1209 O O . THR A 1 148 ? -30.540 0.758 -4.690 1.00 51.75 148 THR A O 1
ATOM 1212 N N . VAL A 1 149 ? -29.129 1.374 -6.345 1.00 48.31 149 VAL A N 1
ATOM 1213 C CA . VAL A 1 149 ? -30.161 1.735 -7.320 1.00 48.31 149 VAL A CA 1
ATOM 1214 C C . VAL A 1 149 ? -30.651 0.416 -7.920 1.00 48.31 149 VAL A C 1
ATOM 1216 O O . VAL A 1 149 ? -29.860 -0.288 -8.546 1.00 48.31 149 VAL A O 1
ATOM 1219 N N . ASN A 1 150 ? -31.894 0.044 -7.607 1.00 52.16 150 ASN A N 1
ATOM 1220 C CA . ASN A 1 150 ? -32.578 -1.104 -8.209 1.00 52.16 150 ASN A CA 1
ATOM 1221 C C . ASN A 1 150 ? -33.106 -0.739 -9.594 1.00 52.16 150 ASN A C 1
ATOM 1223 O O . ASN A 1 150 ? -33.568 0.417 -9.740 1.00 52.16 150 ASN A O 1
#

Sequence (150 aa):
MRLKINRLTFSFALILPDLVDKLLLWTIGTTGRDWAHNVFFVALVGVPFLVTRKFPLAESMWLGGLIHLVLDIPEVPWFFPFVSYDFPFPEYRGFWEYFIIGLTQPLTLGTELGGLTCMVWLIVKYRLFSRPGLTGFLKNTSAIKIETVN

Secondary structure (DSSP, 8-state):
-EEEEEHHHHHHHTTHHHHHHHHHHHHH---SSTTTSSHHHHHHHHHHHHHTT-HHHHHHHHHHHHHHHHHTTTS--TTTTTS----SS----SHHHHHHHHHH-HHHHHHHHHHHHHHHHHHHHTTTTSHHHHHHHHH-EEEEE-----

pLDDT: mean 82.31, std 10.96, range [48.31, 95.88]

Foldseek 3Di:
DKQWAQPVLLLCLLCVQQVVLLVCCAPPQDLSAAPCLELVNLQVVLVVCVVVVVVNSSSSNNVSNVVNNVVPPPQGPHDPPVDDDDGPRPSQPHDVSVVVVCVVDPVSVVVVVVSVVVVVCCCVVQVCVDPVSVVVSRPDIDIDDDDDDD

Radius of gyration: 17.06 Å; Cα contacts (8 Å, |Δi|>4): 195; chains: 1; bounding box: 53×32×41 Å

Nearest PDB structures (foldseek):
  6ldp-assembly1_A  TM=7.389E-01  e=5.258E+00  Homo sapiens

Solvent-accessible surface area (backbone atoms only — not comparable to full-atom values): 8031 Å² total; per-residue (Å²): 101,77,50,47,36,24,54,51,45,18,57,47,26,44,45,42,32,58,54,50,13,45,50,41,15,58,73,75,50,43,81,42,40,54,76,30,37,15,55,62,42,31,56,53,73,16,45,68,27,50,78,69,68,37,51,43,50,17,53,12,22,33,52,17,24,51,50,38,48,62,72,44,61,86,76,47,36,58,55,39,91,84,46,90,75,89,66,94,64,71,82,34,90,25,59,68,57,47,52,56,52,39,73,73,34,68,65,61,42,49,53,52,51,49,50,50,49,52,50,53,49,50,37,62,76,50,36,50,92,36,74,68,28,38,53,50,46,64,68,46,58,48,75,46,79,51,80,78,85,127

Mean predicted aligned error: 7.75 Å